Protein AF-A0A2R5L2V0-F1 (afdb_monomer_lite)

Radius of gyration: 29.62 Å; chains: 1; bounding box: 69×52×78 Å

Foldseek 3Di:
DDDPDDPDDDDDDDPPVPQAPLCPAPARDDPVNHHNQPDHPRHPHQQPLCPPPARDDPVSHHHAPDHPRQQVLCPPPARDDPVSRDHQPDHPSHPHDDPPPPPPPPDDDDDDDDPDPPPPPPQAPQCPPPARDDPVSHHHQPDHPSFQVLCPPPARDAPVSRHHQPDHQSHVHDPVRDPHD

Sequence (181 aa):
PDDVTPKKTKEGEECSAKDAVCSVSLFGCCDDGKTDAQGPDGEECPPKCASDKYGCCEDNVTSAEGRNGRGCCRVTEYGCCSDEYMAATGPDMEGCPVEETEVEVDEEEDIDDVESTTQMALLPDCSYKTYGCCSDNYTAAHGPDMEGCCLAAPFGCCPNYVTQATGSNYEGCGCEYSTHG

Structure (mmCIF, N/CA/C/O backbone):
data_AF-A0A2R5L2V0-F1
#
_entry.id   AF-A0A2R5L2V0-F1
#
loop_
_atom_site.group_PDB
_atom_site.id
_atom_site.type_symbol
_atom_site.label_atom_id
_atom_site.label_alt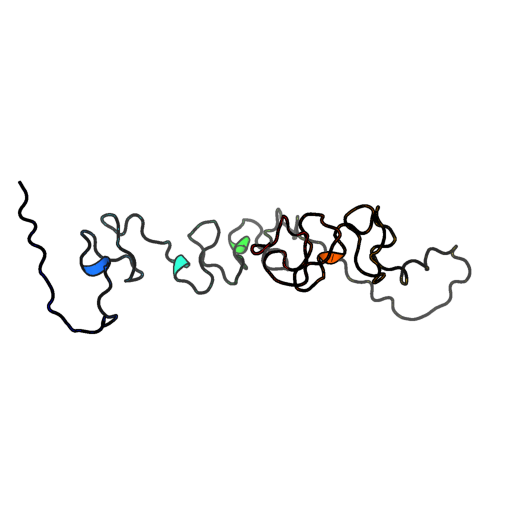_id
_atom_site.label_comp_id
_atom_site.label_asym_id
_atom_site.label_entity_id
_atom_site.label_seq_id
_atom_site.pdbx_PDB_ins_code
_atom_site.Cartn_x
_atom_site.Cartn_y
_atom_site.Cartn_z
_atom_site.occupancy
_atom_site.B_iso_or_equiv
_atom_site.auth_seq_id
_atom_site.auth_comp_id
_atom_site.auth_asym_id
_atom_site.auth_atom_id
_atom_site.pdbx_PDB_model_num
ATOM 1 N N . PRO A 1 1 ? -35.541 20.795 31.360 1.00 39.91 1 PRO A N 1
ATOM 2 C CA . PRO A 1 1 ? -34.448 21.515 32.048 1.00 39.91 1 PRO A CA 1
ATOM 3 C C . PRO A 1 1 ? -33.766 20.532 32.993 1.00 39.91 1 PRO A C 1
ATOM 5 O O . PRO A 1 1 ? -34.296 20.219 34.052 1.00 39.91 1 PRO A O 1
ATOM 8 N N . ASP A 1 2 ? -32.712 19.935 32.449 1.00 44.03 2 ASP A N 1
ATOM 9 C CA . ASP A 1 2 ? -31.472 19.513 33.104 1.00 44.03 2 ASP A CA 1
ATOM 10 C C . ASP A 1 2 ? -31.551 19.095 34.579 1.00 44.03 2 ASP A C 1
ATOM 12 O O . ASP A 1 2 ? -31.507 19.934 35.474 1.00 44.03 2 ASP A O 1
ATOM 16 N N . ASP A 1 3 ? -31.544 17.783 34.824 1.00 40.12 3 ASP A N 1
ATOM 17 C CA . ASP A 1 3 ? -30.935 17.222 36.036 1.00 40.12 3 ASP A CA 1
ATOM 18 C C . ASP A 1 3 ? -30.119 15.979 35.650 1.00 40.12 3 ASP A C 1
ATOM 20 O O . ASP A 1 3 ? -30.531 14.832 35.812 1.00 40.12 3 ASP A O 1
ATOM 24 N N . VAL A 1 4 ? -28.963 16.230 35.029 1.00 43.75 4 VAL A N 1
ATOM 25 C CA . VAL A 1 4 ? -27.891 15.239 34.899 1.00 43.75 4 VAL A CA 1
ATOM 26 C C . VAL A 1 4 ? -26.967 15.454 36.088 1.00 43.75 4 VAL A C 1
ATOM 28 O O . VAL A 1 4 ? -26.102 16.328 36.077 1.00 43.75 4 VAL A O 1
ATOM 31 N N . THR A 1 5 ? -27.161 14.671 37.142 1.00 42.53 5 THR A N 1
ATOM 32 C CA . THR A 1 5 ? -26.201 14.578 38.241 1.00 42.53 5 THR A CA 1
ATOM 33 C C . THR A 1 5 ? -25.124 13.546 37.879 1.00 42.53 5 THR A C 1
ATOM 35 O O . THR A 1 5 ? -25.433 12.359 37.751 1.00 42.53 5 THR A O 1
ATOM 38 N N . PRO A 1 6 ? -23.842 13.932 37.720 1.00 46.88 6 PRO A N 1
ATOM 39 C CA . PRO A 1 6 ? -22.775 12.962 37.509 1.00 46.88 6 PRO A CA 1
ATOM 40 C C . PRO A 1 6 ? -22.501 12.208 38.817 1.00 46.88 6 PRO A C 1
ATOM 42 O O . PRO A 1 6 ? -22.108 12.799 39.829 1.00 46.88 6 PRO A O 1
ATOM 45 N N . LYS A 1 7 ? -22.689 10.881 38.806 1.00 44.19 7 LYS A N 1
ATOM 46 C CA . LYS A 1 7 ? -22.191 9.994 39.866 1.00 44.19 7 LYS A CA 1
ATOM 47 C C . LYS A 1 7 ? -20.663 10.077 39.883 1.00 44.19 7 LYS A C 1
ATOM 49 O O . LYS A 1 7 ? -19.994 9.476 39.052 1.00 44.19 7 LYS A O 1
ATOM 54 N N . LYS A 1 8 ? -20.114 10.821 40.847 1.00 41.31 8 LYS A N 1
ATOM 55 C CA . LYS A 1 8 ? -18.689 10.769 41.189 1.00 41.31 8 LYS A CA 1
ATOM 56 C C . LYS A 1 8 ? -18.359 9.374 41.723 1.00 41.31 8 LYS A C 1
ATOM 58 O O . LYS A 1 8 ? -18.859 9.000 42.786 1.00 41.31 8 LYS A O 1
ATOM 63 N N . THR A 1 9 ? -17.513 8.626 41.025 1.00 42.56 9 THR A N 1
ATOM 64 C CA . THR A 1 9 ? -16.785 7.510 41.633 1.00 42.56 9 THR A CA 1
ATOM 65 C C . THR A 1 9 ? -15.650 8.075 42.487 1.00 42.56 9 THR A C 1
ATOM 67 O O . THR A 1 9 ? -15.044 9.098 42.164 1.00 42.56 9 THR A O 1
ATOM 70 N N . LYS A 1 10 ? -15.478 7.484 43.671 1.00 44.47 10 LYS A N 1
ATOM 71 C CA . LYS A 1 10 ? -14.541 7.935 44.702 1.00 44.47 10 LYS A CA 1
ATOM 72 C C . LYS A 1 10 ? -13.109 7.551 44.334 1.00 44.47 10 LYS A C 1
ATOM 74 O O . LYS A 1 10 ? -12.885 6.557 43.657 1.00 44.47 10 LYS A O 1
ATOM 79 N N . GLU A 1 11 ? -12.184 8.376 44.806 1.00 50.72 11 GLU A N 1
ATOM 80 C CA . GLU A 1 11 ? -10.735 8.276 44.642 1.00 50.72 11 GLU A CA 1
ATOM 81 C C . GLU A 1 11 ? -10.192 6.864 44.920 1.00 50.72 11 GLU A C 1
ATOM 83 O O . GLU A 1 11 ? -10.452 6.302 45.984 1.00 50.72 11 GLU A O 1
ATOM 88 N N . GLY A 1 12 ? -9.367 6.354 43.997 1.00 47.47 12 GLY A N 1
ATOM 89 C CA . GLY A 1 12 ? -8.356 5.342 44.315 1.00 47.47 12 GLY A CA 1
ATOM 90 C C . GLY A 1 12 ? -8.631 3.894 43.911 1.00 47.47 12 GLY A C 1
ATOM 91 O O . GLY A 1 12 ? -8.231 3.006 44.656 1.00 47.47 12 GLY A O 1
ATOM 92 N N . GLU A 1 13 ? -9.230 3.631 42.747 1.00 45.50 13 GLU A N 1
ATOM 93 C CA . GLU A 1 13 ? -9.221 2.287 42.156 1.00 45.50 13 GLU A CA 1
ATOM 94 C C . GLU A 1 13 ? -8.529 2.357 40.792 1.00 45.50 13 GLU A C 1
ATOM 96 O O . GLU A 1 13 ? -8.908 3.146 39.925 1.00 45.50 13 GLU A O 1
ATOM 101 N N . GLU A 1 14 ? -7.440 1.602 40.645 1.00 43.25 14 GLU A N 1
ATOM 102 C CA . GLU A 1 14 ? -6.756 1.391 39.372 1.00 43.25 14 GLU A CA 1
ATOM 103 C C . GLU A 1 14 ? -7.798 1.026 38.312 1.00 43.25 14 GLU A C 1
ATOM 105 O O . GLU A 1 14 ? -8.711 0.254 38.607 1.00 43.25 14 GLU A O 1
ATOM 110 N N . CYS A 1 15 ? -7.683 1.573 37.097 1.00 45.31 15 CYS A N 1
ATOM 111 C CA . CYS A 1 15 ? -8.545 1.210 35.976 1.00 45.31 15 CYS A CA 1
ATOM 112 C C . CYS A 1 15 ? -8.473 -0.309 35.758 1.00 45.31 15 CYS A C 1
ATOM 114 O O . CYS A 1 15 ? -7.618 -0.805 35.026 1.00 45.31 15 CYS A O 1
ATOM 116 N N . SER A 1 16 ? -9.352 -1.066 36.410 1.00 46.41 16 SER A N 1
ATOM 117 C CA . SER A 1 16 ? -9.525 -2.478 36.135 1.00 46.41 16 SER A CA 1
ATOM 118 C C . SER A 1 16 ? -10.142 -2.541 34.753 1.00 46.41 16 SER A C 1
ATOM 120 O O . SER A 1 16 ? -11.314 -2.230 34.571 1.00 46.41 16 SER A O 1
ATOM 122 N N . ALA A 1 17 ? -9.312 -2.880 33.770 1.00 53.69 17 ALA A N 1
ATOM 123 C CA . ALA A 1 17 ? -9.647 -3.059 32.364 1.00 53.69 17 ALA A CA 1
ATOM 124 C C . ALA A 1 17 ? -10.618 -4.239 32.159 1.00 53.69 17 ALA A C 1
ATOM 126 O O . ALA A 1 17 ? -10.269 -5.246 31.544 1.00 53.69 17 ALA A O 1
ATOM 127 N N . LYS A 1 18 ? -11.809 -4.163 32.756 1.00 55.44 18 LYS A N 1
ATOM 128 C CA . LYS A 1 18 ? -12.843 -5.202 32.711 1.00 55.44 18 LYS A CA 1
ATOM 129 C C . LYS A 1 18 ? -14.206 -4.684 32.273 1.00 55.44 18 LYS A C 1
ATOM 131 O O . LYS A 1 18 ? -14.991 -5.490 31.794 1.00 55.44 18 LYS A O 1
ATOM 136 N N . ASP A 1 19 ? -14.429 -3.375 32.326 1.00 60.25 19 ASP A N 1
ATOM 137 C CA . ASP A 1 19 ? -15.648 -2.752 31.823 1.00 60.25 19 ASP A CA 1
ATOM 138 C C . ASP A 1 19 ? -15.273 -1.793 30.691 1.00 60.25 19 ASP A C 1
ATOM 140 O O . ASP A 1 19 ? -14.643 -0.756 30.908 1.00 60.25 19 ASP A O 1
ATOM 144 N N . ALA A 1 20 ? -15.590 -2.174 29.455 1.00 66.12 20 ALA A N 1
ATOM 145 C CA . ALA A 1 20 ? -15.381 -1.306 28.307 1.00 66.12 20 ALA A CA 1
ATOM 146 C C . ALA A 1 20 ? -16.260 -0.055 28.441 1.00 66.12 20 ALA A C 1
ATOM 148 O O . ALA A 1 20 ? -17.425 -0.158 28.831 1.00 66.12 20 ALA A O 1
ATOM 149 N N . VAL A 1 21 ? -15.707 1.119 28.115 1.00 79.25 21 VAL A N 1
ATOM 150 C CA . VAL A 1 21 ? -16.383 2.427 28.237 1.00 79.25 21 VAL A CA 1
ATOM 151 C C . VAL A 1 21 ? -17.721 2.447 27.478 1.00 79.25 21 VAL A C 1
ATOM 153 O O . VAL A 1 21 ? -18.685 3.038 27.961 1.00 79.25 21 VAL A O 1
ATOM 156 N N . CYS A 1 22 ? -17.833 1.678 26.393 1.00 84.69 22 CYS A N 1
ATOM 157 C CA . CYS A 1 22 ? -19.065 1.472 25.628 1.00 84.69 22 CYS A CA 1
ATOM 158 C C . CYS A 1 22 ? -20.234 0.876 26.421 1.00 84.69 22 CYS A C 1
ATOM 160 O O . CYS A 1 22 ? -21.387 1.042 26.032 1.00 84.69 22 CYS A O 1
ATOM 162 N N . SER A 1 23 ? -19.981 0.243 27.570 1.00 82.81 23 SER A N 1
ATOM 163 C CA . SER A 1 23 ? -21.018 -0.383 28.405 1.00 82.81 23 SER A CA 1
ATOM 164 C C . SER A 1 23 ? -21.969 0.631 29.051 1.00 82.81 23 SER A C 1
ATOM 166 O O . SER A 1 23 ? -23.038 0.252 29.526 1.00 82.81 23 SER A O 1
ATOM 168 N N . VAL A 1 24 ? -21.585 1.913 29.095 1.00 85.25 24 VAL A N 1
ATOM 169 C CA . VAL A 1 24 ? -22.432 3.014 29.588 1.00 85.25 24 VAL A CA 1
ATOM 170 C C . VAL A 1 24 ? -22.979 3.905 28.468 1.00 85.25 24 VAL A C 1
ATOM 172 O O . VAL A 1 24 ? -23.685 4.872 28.761 1.00 85.25 24 VAL A O 1
ATOM 175 N N . SER A 1 25 ? -22.661 3.607 27.204 1.00 85.44 25 SER A N 1
ATOM 176 C CA . SER A 1 25 ? -23.204 4.334 26.056 1.00 85.44 25 SER A CA 1
ATOM 177 C C . SER A 1 25 ? -24.700 4.019 25.884 1.00 85.44 25 SER A C 1
ATOM 179 O O . SER A 1 25 ? -25.209 3.015 26.388 1.00 85.44 25 SER A O 1
ATOM 181 N N . LEU A 1 26 ? -25.428 4.878 25.165 1.00 88.81 26 LEU A N 1
ATOM 182 C CA . LEU A 1 26 ? -26.869 4.703 24.948 1.00 88.81 26 LEU A CA 1
ATOM 183 C C . LEU A 1 26 ? -27.204 3.400 24.202 1.00 88.81 26 LEU A C 1
ATOM 185 O O . LEU A 1 26 ? -28.253 2.807 24.455 1.00 88.81 26 LEU A O 1
ATOM 189 N N . PHE A 1 27 ? -26.323 2.968 23.299 1.00 90.50 27 PHE A N 1
ATOM 190 C CA . PHE A 1 27 ? -26.535 1.809 22.429 1.00 90.50 27 PHE A CA 1
ATOM 191 C C . PHE A 1 27 ? -25.622 0.621 22.765 1.00 90.50 27 PHE A C 1
ATOM 193 O O . PHE A 1 27 ? -25.719 -0.427 22.134 1.00 90.50 27 PHE A O 1
ATOM 200 N N . GLY A 1 28 ? -24.787 0.743 23.798 1.00 89.25 28 GLY A N 1
ATOM 201 C CA . GLY A 1 28 ? -23.871 -0.301 24.240 1.00 89.25 28 GLY A CA 1
ATOM 202 C C . GLY A 1 28 ? -22.606 -0.411 23.386 1.00 89.25 28 GLY A C 1
ATOM 203 O O . GLY A 1 28 ? -22.139 0.558 22.777 1.00 89.25 28 GLY A O 1
ATOM 204 N N . CYS A 1 29 ? -22.025 -1.609 23.391 1.00 91.69 29 CYS A N 1
ATOM 205 C CA . CYS A 1 29 ? -20.800 -1.935 22.672 1.00 91.69 29 CYS A CA 1
ATOM 206 C C . CYS A 1 29 ? -21.088 -2.597 21.326 1.00 91.69 29 CYS A C 1
ATOM 208 O O . CYS A 1 29 ? -22.031 -3.377 21.200 1.00 91.69 29 CYS A O 1
ATOM 210 N N . CYS A 1 30 ? -20.198 -2.362 20.368 1.00 91.12 30 CYS A N 1
ATOM 211 C CA . CYS A 1 30 ? -20.060 -3.175 19.169 1.00 91.12 30 CYS A CA 1
ATOM 212 C C . CYS A 1 30 ? -19.665 -4.626 19.506 1.00 91.12 30 CYS A C 1
ATOM 214 O O . CYS A 1 30 ? -19.255 -4.934 20.629 1.00 91.12 30 CYS A O 1
ATOM 216 N N . ASP A 1 31 ? -19.726 -5.513 18.505 1.00 87.69 31 ASP A N 1
ATOM 217 C CA . ASP A 1 31 ? -19.345 -6.935 18.622 1.00 87.69 31 ASP A CA 1
ATOM 218 C C . ASP A 1 31 ? -17.908 -7.141 19.148 1.00 87.69 31 ASP A C 1
ATOM 220 O O . ASP A 1 31 ? -17.583 -8.181 19.722 1.00 87.69 31 ASP A O 1
ATOM 224 N N . ASP A 1 32 ? -17.040 -6.142 18.973 1.00 85.19 32 ASP A N 1
ATOM 225 C CA . ASP A 1 32 ? -15.659 -6.139 19.459 1.00 85.19 32 ASP A CA 1
ATOM 226 C C . ASP A 1 32 ? -15.526 -5.916 20.981 1.00 85.19 32 ASP A C 1
ATOM 228 O O . ASP A 1 32 ? -14.425 -6.042 21.533 1.00 85.19 32 ASP A O 1
ATOM 232 N N . GLY A 1 33 ? -16.631 -5.579 21.656 1.00 85.94 33 GLY A N 1
ATOM 233 C CA . GLY A 1 33 ? -16.710 -5.324 23.091 1.00 85.94 33 GLY A CA 1
ATOM 234 C C . GLY A 1 33 ? -15.905 -4.112 23.559 1.00 85.94 33 GLY A C 1
ATOM 235 O O . GLY A 1 33 ? -15.613 -4.018 24.749 1.00 85.94 33 GLY A O 1
ATOM 236 N N . LYS A 1 34 ? -15.486 -3.226 22.649 1.00 86.94 34 LYS A N 1
ATOM 237 C CA . LYS A 1 34 ? -14.616 -2.077 22.947 1.00 86.94 34 LYS A CA 1
ATOM 238 C C . LYS A 1 34 ? -15.136 -0.772 22.367 1.00 86.94 34 LYS A C 1
ATOM 240 O O . LYS A 1 34 ? -14.915 0.267 22.983 1.00 86.94 34 LYS A O 1
ATOM 245 N N . THR A 1 35 ? -15.776 -0.826 21.204 1.00 88.44 35 THR A N 1
ATOM 246 C CA . THR A 1 35 ? -16.219 0.362 20.476 1.00 88.44 35 THR A CA 1
ATOM 247 C C . THR A 1 35 ? -17.658 0.704 20.855 1.00 88.44 35 THR A C 1
ATOM 249 O O . THR A 1 35 ? -18.497 -0.188 20.978 1.00 88.44 35 THR A O 1
ATOM 252 N N . ASP A 1 36 ? -17.943 1.987 21.074 1.00 91.12 36 ASP A N 1
ATOM 253 C CA . ASP A 1 36 ? -19.295 2.490 21.333 1.00 91.12 36 ASP A CA 1
ATOM 254 C C . ASP A 1 36 ? -20.132 2.348 20.051 1.00 91.12 36 ASP A C 1
ATOM 256 O O . ASP A 1 36 ? -19.756 2.889 19.010 1.00 91.12 36 ASP A O 1
ATOM 260 N N . ALA A 1 37 ? -21.272 1.656 20.116 1.00 92.00 37 ALA A N 1
ATOM 261 C CA . ALA A 1 37 ? -22.235 1.673 19.017 1.00 92.00 37 ALA A CA 1
ATOM 262 C C . ALA A 1 37 ? -22.901 3.058 18.953 1.00 92.00 37 ALA A C 1
ATOM 264 O O . ALA A 1 37 ? -23.347 3.586 19.977 1.00 92.00 37 ALA A O 1
ATOM 265 N N . GLN A 1 38 ? -22.973 3.664 17.767 1.00 91.25 38 GLN A N 1
ATOM 266 C CA . GLN A 1 38 ? -23.561 5.002 17.608 1.00 91.25 38 GLN A CA 1
ATOM 267 C C . GLN A 1 38 ? -25.081 4.963 17.408 1.00 91.25 38 GLN A C 1
ATOM 269 O O . GLN A 1 38 ? -25.758 5.973 17.613 1.00 91.25 38 GLN A O 1
ATOM 274 N N . GLY A 1 39 ? -25.631 3.791 17.083 1.00 89.19 39 GLY A N 1
ATOM 275 C CA . GLY A 1 39 ? -27.065 3.575 16.934 1.00 89.19 39 GLY A CA 1
ATOM 276 C C . GLY A 1 39 ? -27.515 2.156 17.304 1.00 89.19 39 GLY A C 1
ATOM 277 O O . GLY A 1 39 ? -26.696 1.311 17.680 1.00 89.19 39 GLY A O 1
ATOM 278 N N . PRO A 1 40 ? -28.834 1.892 17.234 1.00 86.12 40 PRO A N 1
ATOM 279 C CA . PRO A 1 40 ? -29.393 0.557 17.456 1.00 86.12 40 PRO A CA 1
ATOM 280 C C . PRO A 1 40 ? -28.823 -0.447 16.445 1.00 86.12 40 PRO A C 1
ATOM 282 O O . PRO A 1 40 ? -28.391 -0.049 15.379 1.00 86.12 40 PRO A O 1
ATOM 285 N N . ASP A 1 41 ? -28.798 -1.738 16.779 1.00 85.56 41 ASP A N 1
ATOM 286 C CA . ASP A 1 41 ? -28.275 -2.810 15.908 1.00 85.56 41 ASP A CA 1
ATOM 287 C C . ASP A 1 41 ? -26.775 -2.706 15.534 1.00 85.56 41 ASP A C 1
ATOM 289 O O . ASP A 1 41 ? -26.311 -3.409 14.637 1.00 85.56 41 ASP A O 1
ATOM 293 N N . GLY A 1 42 ? -25.987 -1.899 16.258 1.00 82.69 42 GLY A N 1
ATOM 294 C CA . GLY A 1 42 ? -24.545 -1.765 16.018 1.00 82.69 42 GLY A CA 1
ATOM 295 C C . GLY A 1 42 ? -24.202 -0.830 14.855 1.00 82.69 42 GLY A C 1
ATOM 296 O O . GLY A 1 42 ? -23.195 -1.027 14.176 1.00 82.69 42 GLY A O 1
ATOM 297 N N . GLU A 1 43 ? -25.039 0.177 14.604 1.00 88.06 43 GLU A N 1
ATOM 298 C CA . GLU A 1 43 ? -24.765 1.191 13.583 1.00 88.06 43 GLU A CA 1
ATOM 299 C C . GLU A 1 43 ? -23.419 1.887 13.829 1.00 88.06 43 GLU A C 1
ATOM 301 O O . GLU A 1 43 ? -23.048 2.211 14.965 1.00 88.06 43 GLU A O 1
ATOM 306 N N . GLU A 1 44 ? -22.695 2.087 12.726 1.00 88.62 44 GLU A N 1
ATOM 307 C CA . GLU A 1 44 ? -21.354 2.685 12.671 1.00 88.62 44 GLU A CA 1
ATOM 308 C C . GLU A 1 44 ? -20.297 1.930 13.501 1.00 88.62 44 GLU A C 1
ATOM 310 O O . GLU A 1 44 ? -19.245 2.482 13.835 1.00 88.62 44 GLU A O 1
ATOM 315 N N . CYS A 1 45 ? -20.540 0.648 13.790 1.00 90.88 45 CYS A N 1
ATOM 316 C CA . CYS A 1 45 ? -19.522 -0.235 14.338 1.00 90.88 45 CYS A CA 1
ATOM 317 C C . CYS A 1 45 ? -18.413 -0.539 13.316 1.00 90.88 45 CYS A C 1
ATOM 319 O O . CYS A 1 45 ? -18.669 -0.588 12.107 1.00 90.88 45 CYS A O 1
ATOM 321 N N . PRO A 1 46 ? -17.175 -0.796 13.783 1.00 91.12 46 PRO A N 1
ATOM 322 C CA . PRO A 1 46 ? -16.087 -1.219 12.915 1.00 91.12 46 PRO A CA 1
ATOM 323 C C . PRO A 1 46 ? -16.454 -2.495 12.144 1.00 91.12 46 PRO A C 1
ATOM 325 O O . PRO A 1 46 ? -17.154 -3.360 12.684 1.00 91.12 46 PRO A O 1
ATOM 328 N N . PRO A 1 47 ? -15.954 -2.666 10.908 1.00 91.62 47 PRO A N 1
ATOM 329 C CA . PRO A 1 47 ? -16.158 -3.908 10.179 1.00 91.62 47 PRO A CA 1
ATOM 330 C C . PRO A 1 47 ? -15.552 -5.080 10.955 1.00 91.62 47 PRO A C 1
ATOM 332 O O . PRO A 1 47 ? -14.540 -4.931 11.636 1.00 91.62 47 PRO A O 1
ATOM 335 N N . LYS A 1 48 ? -16.147 -6.272 10.846 1.00 89.62 48 LYS A N 1
ATOM 336 C CA . LYS A 1 48 ? -15.727 -7.446 11.639 1.00 89.62 48 LYS A CA 1
ATOM 337 C C . LYS A 1 48 ? -14.241 -7.775 11.460 1.00 89.62 48 LYS A C 1
ATOM 339 O O . LYS A 1 48 ? -13.541 -8.041 12.439 1.00 89.62 48 LYS A O 1
ATOM 344 N N . CYS A 1 49 ? -13.752 -7.645 10.228 1.00 93.75 49 CYS A N 1
ATOM 345 C CA . CYS A 1 49 ? -12.348 -7.833 9.881 1.00 93.75 49 CYS A CA 1
ATOM 346 C C . CYS A 1 49 ? -11.398 -6.778 10.479 1.00 93.75 49 CYS A C 1
ATOM 348 O O . CYS A 1 49 ? -10.190 -6.994 10.487 1.00 93.75 49 CYS A O 1
ATOM 350 N N . ALA A 1 50 ? -11.890 -5.661 11.034 1.00 91.75 50 ALA A N 1
ATOM 351 C CA . ALA A 1 50 ? -11.040 -4.647 11.670 1.00 91.75 50 ALA A CA 1
ATOM 352 C C . ALA A 1 50 ? -10.300 -5.200 12.892 1.00 91.75 50 ALA A C 1
ATOM 354 O O . ALA A 1 50 ? -9.228 -4.715 13.247 1.00 91.75 50 ALA A O 1
ATOM 355 N N . SER A 1 51 ? -10.878 -6.217 13.533 1.00 88.75 51 SER A N 1
ATOM 356 C CA . SER A 1 51 ? -10.275 -6.903 14.674 1.00 88.75 51 SER A CA 1
ATOM 357 C C . SER A 1 51 ? -9.332 -8.044 14.277 1.00 88.75 51 SER A C 1
ATOM 359 O O . SER A 1 51 ? -8.616 -8.568 15.136 1.00 88.75 51 SER A O 1
ATOM 361 N N . ASP A 1 52 ? -9.299 -8.416 12.994 1.00 93.00 52 ASP A N 1
ATOM 362 C CA . ASP A 1 52 ? -8.439 -9.486 12.509 1.00 93.00 52 ASP A CA 1
ATOM 363 C C . ASP A 1 52 ? -6.974 -9.056 12.471 1.00 93.00 52 ASP A C 1
ATOM 365 O O . ASP A 1 52 ? -6.625 -7.879 12.383 1.00 93.00 52 ASP A O 1
ATOM 369 N N . LYS A 1 53 ? -6.082 -10.049 12.502 1.00 95.81 53 LYS A N 1
ATOM 370 C CA . LYS A 1 53 ? -4.629 -9.863 12.636 1.00 95.81 53 LYS A CA 1
ATOM 371 C C . LYS A 1 53 ? -4.022 -8.875 11.630 1.00 95.81 53 LYS A C 1
ATOM 373 O O . LYS A 1 53 ? -3.008 -8.249 11.942 1.00 95.81 53 LYS A O 1
ATOM 378 N N . TYR A 1 54 ? -4.593 -8.784 10.434 1.00 95.75 54 TYR A N 1
ATOM 379 C CA . TYR A 1 54 ? -4.095 -7.946 9.344 1.00 95.75 54 TYR A CA 1
ATOM 380 C C . TYR A 1 54 ? -5.101 -6.883 8.883 1.00 95.75 54 TYR A C 1
ATOM 382 O O . TYR A 1 54 ? -4.801 -6.144 7.949 1.00 95.75 54 TYR A O 1
ATOM 390 N N . GLY A 1 55 ? -6.246 -6.766 9.562 1.00 94.12 55 GLY A N 1
ATOM 391 C CA . GLY A 1 55 ? -7.315 -5.837 9.210 1.00 94.12 55 GLY A CA 1
ATOM 392 C C . GLY A 1 55 ? -8.155 -6.279 8.009 1.00 94.12 55 GLY A C 1
ATOM 393 O O . GLY A 1 55 ? -8.151 -7.444 7.602 1.00 94.12 55 GLY A O 1
ATOM 394 N N . CYS A 1 56 ? -8.890 -5.318 7.456 1.00 96.00 56 CYS A N 1
ATOM 395 C CA . CYS A 1 56 ? -9.764 -5.509 6.305 1.00 96.00 56 CYS A CA 1
ATOM 396 C C . CYS A 1 56 ? -9.071 -5.186 4.980 1.00 96.00 56 CYS A C 1
ATOM 398 O O . CYS A 1 56 ? -8.158 -4.361 4.919 1.00 96.00 56 CYS A O 1
ATOM 400 N N . CYS A 1 57 ? -9.590 -5.780 3.913 1.00 95.88 57 CYS A N 1
ATOM 401 C CA . CYS A 1 57 ? -9.389 -5.333 2.544 1.00 95.88 57 CYS A CA 1
ATOM 402 C C . CYS A 1 57 ? -10.141 -4.019 2.265 1.00 95.88 57 CYS A C 1
ATOM 404 O O . CYS A 1 57 ? -10.909 -3.529 3.096 1.00 95.88 57 CYS A O 1
ATOM 406 N N . GLU A 1 58 ? -9.936 -3.446 1.075 1.00 93.06 58 GLU A N 1
ATOM 407 C CA . GLU A 1 58 ? -10.567 -2.181 0.654 1.00 93.06 58 GLU A CA 1
ATOM 408 C C . GLU A 1 58 ? -12.103 -2.246 0.628 1.00 93.06 58 GLU A C 1
ATOM 410 O O . GLU A 1 58 ? -12.778 -1.223 0.743 1.00 93.06 58 GLU A O 1
ATOM 415 N N . ASP A 1 59 ? -12.659 -3.453 0.527 1.00 92.19 59 ASP A N 1
ATOM 416 C CA . ASP A 1 59 ? -14.095 -3.705 0.584 1.00 92.19 59 ASP A CA 1
ATOM 417 C C . ASP A 1 59 ? -14.688 -3.592 2.003 1.00 92.19 59 ASP A C 1
ATOM 419 O O . ASP A 1 59 ? -15.907 -3.606 2.141 1.00 92.19 59 ASP A O 1
ATOM 423 N N . ASN A 1 60 ? -13.860 -3.461 3.051 1.00 92.31 60 ASN A N 1
ATOM 424 C CA . ASN A 1 60 ? -14.254 -3.444 4.469 1.00 92.31 60 ASN A CA 1
ATOM 425 C C . ASN A 1 60 ? -15.091 -4.653 4.919 1.00 92.31 60 ASN A C 1
ATOM 427 O O . ASN A 1 60 ? -15.764 -4.607 5.948 1.00 92.31 60 ASN A O 1
ATOM 431 N N . VAL A 1 61 ? -15.056 -5.745 4.162 1.00 91.88 61 VAL A N 1
ATOM 432 C CA . VAL A 1 61 ? -15.814 -6.965 4.460 1.00 91.88 61 VAL A CA 1
ATOM 433 C C . VAL A 1 61 ? -14.867 -8.145 4.574 1.00 91.88 61 VAL A C 1
ATOM 435 O O . VAL A 1 61 ? -15.020 -8.972 5.475 1.00 91.88 61 VAL A O 1
ATOM 438 N N . THR A 1 62 ? -13.877 -8.212 3.689 1.00 93.62 62 THR A N 1
ATOM 439 C CA . THR A 1 62 ? -12.954 -9.333 3.610 1.00 93.62 62 THR A CA 1
ATOM 440 C C . THR A 1 62 ? -11.765 -9.112 4.534 1.00 93.62 62 THR A C 1
ATOM 442 O O . THR A 1 62 ? -11.128 -8.060 4.526 1.00 93.62 62 THR A O 1
ATOM 445 N N . SER A 1 63 ? -11.442 -10.124 5.333 1.00 95.44 63 SER A N 1
ATOM 446 C CA . SER A 1 63 ? -10.242 -10.143 6.167 1.00 95.44 63 SER A CA 1
ATOM 447 C C . SER A 1 63 ? -8.993 -10.321 5.306 1.00 95.44 63 SER A C 1
ATOM 449 O O . SER A 1 63 ? -8.913 -11.269 4.524 1.00 95.44 63 SER A O 1
ATOM 451 N N . ALA A 1 64 ? -7.996 -9.453 5.478 1.00 96.38 64 ALA A N 1
ATOM 452 C CA . ALA A 1 64 ? -6.710 -9.621 4.813 1.00 96.38 64 ALA A CA 1
ATOM 453 C C . ALA A 1 64 ? -5.957 -10.830 5.397 1.00 96.38 64 ALA A C 1
ATOM 455 O O . ALA A 1 64 ? -5.936 -11.055 6.611 1.00 96.38 64 ALA A O 1
ATOM 456 N N . GLU A 1 65 ? -5.290 -11.604 4.545 1.00 95.56 65 GLU A N 1
ATOM 457 C CA . GLU A 1 65 ? -4.524 -12.783 4.975 1.00 95.56 65 GLU A CA 1
ATOM 458 C C . GLU A 1 65 ? -3.113 -12.427 5.448 1.00 95.56 65 GLU A C 1
ATOM 460 O O . GLU A 1 65 ? -2.460 -13.201 6.154 1.00 95.56 65 GLU A O 1
ATOM 465 N N . GLY A 1 66 ? -2.633 -11.244 5.068 1.00 95.38 66 GLY A N 1
ATOM 466 C CA . GLY A 1 66 ? -1.338 -10.720 5.466 1.00 95.38 66 GLY A CA 1
ATOM 467 C C . GLY A 1 66 ? -1.300 -9.197 5.475 1.00 95.38 66 GLY A C 1
ATOM 468 O O . GLY A 1 66 ? -2.259 -8.514 5.123 1.00 95.38 66 GLY A O 1
ATOM 469 N N . ARG A 1 67 ? -0.156 -8.655 5.905 1.00 94.00 67 ARG A N 1
ATOM 470 C CA . ARG A 1 67 ? 0.084 -7.204 5.925 1.00 94.00 67 ARG A CA 1
ATOM 471 C C . ARG A 1 67 ? -0.046 -6.623 4.517 1.00 94.00 67 ARG A C 1
ATOM 473 O O . ARG A 1 67 ? 0.146 -7.338 3.540 1.00 94.00 67 ARG A O 1
ATOM 480 N N . ASN A 1 68 ? -0.306 -5.320 4.438 1.00 90.81 68 ASN A N 1
ATOM 481 C CA . ASN A 1 68 ? -0.401 -4.579 3.177 1.00 90.81 68 ASN A CA 1
ATOM 482 C C . ASN A 1 68 ? -1.452 -5.153 2.203 1.00 90.81 68 ASN A C 1
ATOM 484 O O . ASN A 1 68 ? -1.263 -5.080 0.996 1.00 90.81 68 ASN A O 1
ATOM 488 N N . GLY A 1 69 ? -2.531 -5.757 2.715 1.00 92.12 69 GLY A N 1
ATOM 489 C CA . GLY A 1 69 ? -3.617 -6.277 1.878 1.00 92.12 69 GLY A CA 1
ATOM 490 C C . GLY A 1 69 ? -3.303 -7.582 1.137 1.00 92.12 69 GLY A C 1
ATOM 491 O O . GLY A 1 69 ? -3.996 -7.907 0.175 1.00 92.12 69 GLY A O 1
ATOM 492 N N . ARG A 1 70 ? -2.292 -8.356 1.563 1.00 96.12 70 ARG A N 1
ATOM 493 C CA . ARG A 1 70 ? -2.028 -9.686 0.981 1.00 96.12 70 ARG A CA 1
ATOM 494 C C . ARG A 1 70 ? -3.292 -10.548 1.018 1.00 96.12 70 ARG A C 1
ATOM 496 O O . ARG A 1 70 ? -3.937 -10.659 2.064 1.00 96.12 70 ARG A O 1
ATOM 503 N N . GLY A 1 71 ? -3.610 -11.177 -0.107 1.00 94.75 71 GLY A N 1
ATOM 504 C CA . GLY A 1 71 ? -4.777 -12.040 -0.271 1.00 94.75 71 GLY A CA 1
ATOM 505 C C . GLY A 1 71 ? -6.078 -11.295 -0.581 1.00 94.75 71 GLY A C 1
ATOM 506 O O . GLY A 1 71 ? -7.054 -11.938 -0.962 1.00 94.75 71 GLY A O 1
ATOM 507 N N . CYS A 1 72 ? -6.114 -9.959 -0.511 1.00 96.56 72 CYS A N 1
ATOM 508 C CA . CYS A 1 72 ? -7.317 -9.188 -0.845 1.00 96.56 72 CYS A CA 1
ATOM 509 C C . CYS A 1 72 ? -7.720 -9.320 -2.318 1.00 96.56 72 CYS A C 1
ATOM 511 O O . CYS A 1 72 ? -8.898 -9.267 -2.648 1.00 96.56 72 CYS A O 1
ATOM 513 N N . CYS A 1 73 ? -6.770 -9.591 -3.209 1.00 95.62 73 CYS A N 1
ATOM 514 C CA . CYS A 1 73 ? -7.044 -9.868 -4.616 1.00 95.62 73 CYS A CA 1
ATOM 515 C C . CYS A 1 73 ? -7.876 -11.145 -4.854 1.00 95.62 73 CYS A C 1
ATOM 517 O O . CYS A 1 73 ? -8.446 -11.304 -5.932 1.00 95.62 73 CYS A O 1
ATOM 519 N N . ARG A 1 74 ? -8.021 -12.042 -3.864 1.00 94.31 74 ARG A N 1
ATOM 520 C CA . ARG A 1 74 ? -8.774 -13.303 -4.013 1.00 94.31 74 ARG A CA 1
ATOM 521 C C . ARG A 1 74 ? -10.275 -13.109 -4.196 1.00 94.31 74 ARG A C 1
ATOM 523 O O . ARG A 1 74 ? -10.931 -14.020 -4.689 1.00 94.31 74 ARG A O 1
ATOM 530 N N . VAL A 1 75 ? -10.815 -11.956 -3.795 1.00 92.69 75 VAL A N 1
ATOM 531 C CA . VAL A 1 75 ? -12.237 -11.632 -3.999 1.00 92.69 75 VAL A CA 1
ATOM 532 C C . VAL A 1 75 ? -12.507 -10.954 -5.342 1.00 92.69 75 VAL A C 1
ATOM 534 O O . VAL A 1 75 ? -13.662 -10.687 -5.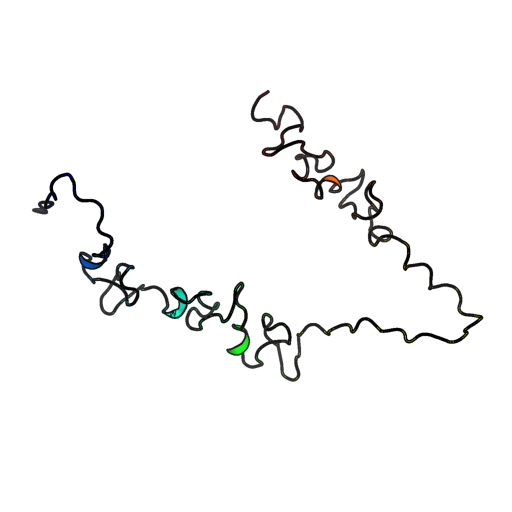667 1.00 92.69 75 VAL A O 1
ATOM 537 N N . THR A 1 76 ? -11.465 -10.680 -6.131 1.00 93.50 76 THR A N 1
ATOM 538 C CA . THR A 1 76 ? -11.626 -10.169 -7.497 1.00 93.50 76 THR A CA 1
ATOM 539 C C . THR A 1 76 ? -12.022 -11.292 -8.455 1.00 93.50 76 THR A C 1
ATOM 541 O O . THR A 1 76 ? -11.842 -12.471 -8.153 1.00 93.50 76 THR A O 1
ATOM 544 N N . GLU A 1 77 ? -12.559 -10.932 -9.623 1.00 95.62 77 GLU A N 1
ATOM 545 C CA . GLU A 1 77 ? -13.039 -11.894 -10.626 1.00 95.62 77 GLU A CA 1
ATOM 546 C C . GLU A 1 77 ? -11.957 -12.893 -11.070 1.00 95.62 77 GLU A C 1
ATOM 548 O O . GLU A 1 77 ? -12.252 -14.073 -11.262 1.00 95.62 77 GLU A O 1
ATOM 553 N N . TYR A 1 78 ? -10.707 -12.434 -11.181 1.00 96.19 78 TYR A N 1
ATOM 554 C CA . TYR A 1 78 ? -9.584 -13.221 -11.701 1.00 96.19 78 TYR A CA 1
ATOM 555 C C . TYR A 1 78 ? -8.581 -13.654 -10.623 1.00 96.19 78 TYR A C 1
ATOM 557 O O . TYR A 1 78 ? -7.643 -14.395 -10.910 1.00 96.19 78 TYR A O 1
ATOM 565 N N . GLY A 1 79 ? -8.796 -13.250 -9.370 1.00 94.94 79 GLY A N 1
ATOM 566 C CA . GLY A 1 79 ? -7.946 -13.628 -8.248 1.00 94.94 79 GLY A CA 1
ATOM 567 C C . GLY A 1 79 ? -6.615 -12.871 -8.198 1.00 94.94 79 GLY A C 1
ATOM 568 O O . GLY A 1 79 ? -6.481 -11.748 -8.683 1.00 94.94 79 GLY A O 1
ATOM 569 N N . CYS A 1 80 ? -5.633 -13.482 -7.539 1.00 96.19 80 CYS A N 1
ATOM 570 C CA . CYS A 1 80 ? -4.317 -12.890 -7.322 1.00 96.19 80 CYS A CA 1
ATOM 571 C C . CYS A 1 80 ? -3.298 -13.328 -8.374 1.00 96.19 80 CYS A C 1
ATOM 573 O O . CYS A 1 80 ? -3.306 -14.479 -8.809 1.00 96.19 80 CYS A O 1
ATOM 575 N N . CYS A 1 81 ? -2.351 -12.441 -8.656 1.00 95.12 81 CYS A N 1
ATOM 576 C CA . CYS A 1 81 ? -1.069 -12.786 -9.246 1.00 95.12 81 CYS A CA 1
ATOM 577 C C . CYS A 1 81 ? -0.251 -13.693 -8.311 1.00 95.12 81 CYS A C 1
ATOM 579 O O . CYS A 1 81 ? -0.591 -13.887 -7.139 1.00 95.12 81 CYS A O 1
ATOM 581 N N . SER A 1 82 ? 0.857 -14.235 -8.823 1.00 91.56 82 SER A N 1
ATOM 582 C CA . SER A 1 82 ? 1.757 -15.131 -8.078 1.00 91.56 82 SER A CA 1
ATOM 583 C C . SER A 1 82 ? 2.315 -14.523 -6.784 1.00 91.56 82 SER A C 1
ATOM 585 O O . SER A 1 82 ? 2.705 -15.260 -5.881 1.00 91.56 82 SER A O 1
ATOM 587 N N . ASP A 1 83 ? 2.334 -13.192 -6.679 1.00 90.69 83 ASP A N 1
ATOM 588 C CA . ASP A 1 83 ? 2.793 -12.456 -5.501 1.00 90.69 83 ASP A CA 1
ATOM 589 C C . ASP A 1 83 ? 1.771 -12.417 -4.347 1.00 90.69 83 ASP A C 1
ATOM 591 O O . ASP A 1 83 ? 2.138 -12.097 -3.219 1.00 90.69 83 ASP A O 1
ATOM 595 N N . GLU A 1 84 ? 0.507 -12.777 -4.596 1.00 93.50 84 GLU A N 1
ATOM 596 C CA . GLU A 1 84 ? -0.626 -12.682 -3.664 1.00 93.50 84 GLU A CA 1
ATOM 597 C C . GLU A 1 84 ? -1.004 -11.261 -3.203 1.00 93.50 84 GLU A C 1
ATOM 599 O O . GLU A 1 84 ? -1.767 -11.110 -2.242 1.00 93.50 84 GLU A O 1
ATOM 604 N N . TYR A 1 85 ? -0.511 -10.219 -3.872 1.00 92.44 85 TYR A N 1
ATOM 605 C CA . TYR A 1 85 ? -0.868 -8.825 -3.584 1.00 92.44 85 TYR A CA 1
ATOM 606 C C . TYR A 1 85 ? -1.625 -8.194 -4.746 1.00 92.44 85 TYR A C 1
ATOM 608 O O . TYR A 1 85 ? -2.648 -7.544 -4.527 1.00 92.44 85 TYR A O 1
ATOM 616 N N . MET A 1 86 ? -1.143 -8.383 -5.976 1.00 92.94 86 MET A N 1
ATOM 617 C CA . MET A 1 86 ? -1.767 -7.794 -7.153 1.00 92.94 86 MET A CA 1
ATOM 618 C C . MET A 1 86 ? -2.954 -8.635 -7.615 1.00 92.94 86 MET A C 1
ATOM 620 O O . MET A 1 86 ? -2.882 -9.860 -7.689 1.00 92.94 86 MET A O 1
ATOM 624 N N . ALA A 1 87 ? -4.062 -7.969 -7.936 1.00 94.75 87 ALA A N 1
ATOM 625 C CA . ALA A 1 87 ? -5.179 -8.612 -8.611 1.00 94.75 87 ALA A CA 1
ATOM 626 C C . ALA A 1 87 ? -4.873 -8.755 -10.102 1.00 94.75 87 ALA A C 1
ATOM 628 O O . ALA A 1 87 ? -4.454 -7.785 -10.738 1.00 94.75 87 ALA A O 1
ATOM 629 N N . ALA A 1 88 ? -5.119 -9.941 -10.655 1.00 96.00 88 ALA A N 1
ATOM 630 C CA . ALA A 1 88 ? -5.074 -10.132 -12.097 1.00 96.00 88 ALA A CA 1
ATOM 631 C C . ALA A 1 88 ? -6.195 -9.307 -12.750 1.00 96.00 88 ALA A C 1
ATOM 633 O O . ALA A 1 88 ? -7.316 -9.227 -12.240 1.00 96.00 88 ALA A O 1
ATOM 634 N N . THR A 1 89 ? -5.900 -8.674 -13.882 1.00 96.44 89 THR A N 1
ATOM 635 C CA . THR A 1 89 ? -6.887 -7.869 -14.616 1.00 96.44 89 THR A CA 1
ATOM 636 C C . THR A 1 89 ? -7.753 -8.712 -15.549 1.00 96.44 89 THR A C 1
ATOM 638 O O . THR A 1 89 ? -8.775 -8.222 -16.025 1.00 96.44 89 THR A O 1
ATOM 641 N N . GLY A 1 90 ? -7.350 -9.960 -15.801 1.00 95.69 90 GLY A N 1
ATOM 642 C CA . GLY A 1 90 ? -8.017 -10.902 -16.694 1.00 95.69 90 GLY A CA 1
ATOM 643 C C . GLY A 1 90 ? -7.614 -12.359 -16.421 1.00 95.69 90 GLY A C 1
ATOM 644 O O . GLY A 1 90 ? -6.839 -12.630 -15.498 1.00 95.69 90 GLY A O 1
ATOM 645 N N . PRO A 1 91 ? -8.150 -13.318 -17.200 1.00 95.25 91 PRO A N 1
ATOM 646 C CA . PRO A 1 91 ? -7.780 -14.727 -17.092 1.00 95.25 91 PRO A CA 1
ATOM 647 C C . PRO A 1 91 ? -6.298 -14.947 -17.433 1.00 95.25 91 PRO A C 1
ATOM 649 O O . PRO A 1 91 ? -5.628 -14.067 -17.963 1.00 95.25 91 PRO A O 1
ATOM 652 N N . ASP A 1 92 ? -5.780 -16.139 -17.129 1.00 92.31 92 ASP A N 1
ATOM 653 C CA . ASP A 1 92 ? -4.408 -16.543 -17.477 1.00 92.31 92 ASP A CA 1
ATOM 654 C C . ASP A 1 92 ? -3.308 -15.594 -16.944 1.00 92.31 92 ASP A C 1
ATOM 656 O O . ASP A 1 92 ? -2.285 -15.393 -17.594 1.00 92.31 92 ASP A O 1
ATOM 660 N N . MET A 1 93 ? -3.503 -15.034 -15.739 1.00 91.50 93 MET A N 1
ATOM 661 C CA . MET A 1 93 ? -2.584 -14.076 -15.096 1.00 91.50 93 MET A CA 1
ATOM 662 C C . MET A 1 93 ? -2.374 -12.783 -15.908 1.00 91.50 93 MET A C 1
ATOM 664 O O . MET A 1 93 ? -1.312 -12.162 -15.849 1.00 91.50 93 MET A O 1
ATOM 668 N N . GLU A 1 94 ? -3.379 -12.351 -16.675 1.00 93.69 94 GLU A N 1
ATOM 669 C CA . GLU A 1 94 ? -3.311 -11.081 -17.396 1.00 93.69 94 GLU A CA 1
ATOM 670 C C . GLU A 1 94 ? -3.121 -9.906 -16.421 1.00 93.69 94 GLU A C 1
ATOM 672 O O . GLU A 1 94 ? -3.768 -9.822 -15.375 1.00 93.69 94 GLU A O 1
ATOM 677 N N . GLY A 1 95 ? -2.211 -8.993 -16.768 1.00 91.44 95 GLY A N 1
ATOM 678 C CA . GLY A 1 95 ? -1.866 -7.839 -15.934 1.00 91.44 95 GLY A CA 1
ATOM 679 C C . GLY A 1 95 ? -0.934 -8.156 -14.761 1.00 91.44 95 GLY A C 1
ATOM 680 O O . GLY A 1 95 ? -0.544 -7.233 -14.046 1.00 91.44 95 GLY A O 1
ATOM 681 N N . CYS A 1 96 ? -0.541 -9.418 -14.574 1.00 93.94 96 CYS A N 1
ATOM 682 C CA . CYS A 1 96 ? 0.480 -9.788 -13.603 1.00 93.94 96 CYS A CA 1
ATOM 683 C C . CYS A 1 96 ? 1.891 -9.487 -14.126 1.00 93.94 96 CYS A C 1
ATOM 685 O O . CYS A 1 96 ? 2.124 -9.546 -15.340 1.00 93.94 96 CYS A O 1
ATOM 687 N N . PRO A 1 97 ? 2.848 -9.173 -13.233 1.00 88.31 97 PRO A N 1
ATOM 688 C CA . PRO A 1 97 ? 4.245 -9.060 -13.621 1.00 88.31 97 PRO A CA 1
ATOM 689 C C . PRO A 1 97 ? 4.706 -10.385 -14.233 1.00 88.31 97 PRO A C 1
ATOM 691 O O . PRO A 1 97 ? 4.445 -11.463 -13.696 1.00 88.31 97 PRO A O 1
ATOM 694 N N . VAL A 1 98 ? 5.369 -10.299 -15.384 1.00 82.06 98 VAL A N 1
ATOM 695 C CA . VAL A 1 98 ? 6.096 -11.443 -15.922 1.00 82.06 98 VAL A CA 1
ATOM 696 C C . VAL A 1 98 ? 7.339 -11.604 -15.066 1.00 82.06 98 VAL A C 1
ATOM 698 O O . VAL A 1 98 ? 8.141 -10.680 -14.954 1.00 82.06 98 VAL A O 1
ATOM 701 N N . GLU A 1 99 ? 7.464 -12.757 -14.419 1.00 70.00 99 GLU A N 1
ATOM 702 C CA . GLU A 1 99 ? 8.703 -13.152 -13.763 1.00 70.00 99 GLU A CA 1
ATOM 703 C C . GLU A 1 99 ? 9.750 -13.248 -14.879 1.00 70.00 99 GLU A C 1
ATOM 705 O O . GLU A 1 99 ? 9.783 -14.224 -15.633 1.00 70.00 99 GLU A O 1
ATOM 710 N N . GLU A 1 100 ? 10.536 -12.186 -15.070 1.00 65.12 100 GLU A N 1
ATOM 711 C CA . GLU A 1 100 ? 11.705 -12.216 -15.937 1.00 65.12 100 GLU A CA 1
ATOM 712 C C . GLU A 1 100 ? 12.673 -13.186 -15.274 1.00 65.12 100 GLU A C 1
ATOM 714 O O . GLU A 1 100 ? 13.427 -12.821 -14.377 1.00 65.12 100 GLU A O 1
ATOM 719 N N . THR A 1 101 ? 12.567 -14.461 -15.649 1.00 56.34 101 THR A N 1
ATOM 720 C CA . THR A 1 101 ? 13.495 -15.496 -15.223 1.00 56.34 101 THR A CA 1
ATOM 721 C C . THR A 1 101 ? 14.881 -14.991 -15.567 1.00 56.34 101 THR A C 1
ATOM 723 O O . THR A 1 101 ? 15.220 -14.868 -16.748 1.00 56.34 101 THR A O 1
ATOM 726 N N . GLU A 1 102 ? 15.638 -14.655 -14.528 1.00 55.44 102 GLU A N 1
ATOM 727 C CA . GLU A 1 102 ? 17.069 -14.435 -14.594 1.00 55.44 102 GLU A CA 1
ATOM 728 C C . GLU A 1 102 ? 17.616 -15.628 -15.372 1.00 55.44 102 GLU A C 1
ATOM 730 O O . GLU A 1 102 ? 17.474 -16.775 -14.949 1.00 55.44 102 GLU A O 1
ATOM 735 N N . VAL A 1 103 ? 18.071 -15.372 -16.597 1.00 52.16 103 VAL A N 1
ATOM 736 C CA . VAL A 1 103 ? 18.552 -16.422 -17.484 1.00 52.16 103 VAL A CA 1
ATOM 737 C C . VAL A 1 103 ? 19.743 -17.049 -16.772 1.00 52.16 103 VAL A C 1
ATOM 739 O O . VAL A 1 103 ? 20.801 -16.427 -16.680 1.00 52.16 103 VAL A O 1
ATOM 742 N N . GLU A 1 104 ? 19.569 -18.259 -16.244 1.00 53.06 104 GLU A N 1
ATOM 743 C CA . GLU A 1 104 ? 20.697 -19.106 -15.883 1.00 53.06 104 GLU A CA 1
ATOM 744 C C . GLU A 1 104 ? 21.399 -19.430 -17.204 1.00 53.06 104 GLU A C 1
ATOM 746 O O . GLU A 1 104 ? 20.936 -20.243 -18.001 1.00 53.06 104 GLU A O 1
ATOM 751 N N . VAL A 1 105 ? 22.452 -18.672 -17.514 1.00 49.50 105 VAL A N 1
ATOM 752 C CA . VAL A 1 105 ? 23.327 -18.988 -18.638 1.00 49.50 105 VAL A CA 1
ATOM 753 C C . VAL A 1 105 ? 24.159 -20.178 -18.184 1.00 49.50 105 VAL A C 1
ATOM 755 O O . VAL A 1 105 ? 25.137 -20.011 -17.455 1.00 49.50 105 VAL A O 1
ATOM 758 N N . ASP A 1 106 ? 23.711 -21.371 -18.573 1.00 47.34 106 ASP A N 1
ATOM 759 C CA . ASP A 1 106 ? 24.493 -22.598 -18.491 1.00 47.34 106 ASP A CA 1
ATOM 760 C C . ASP A 1 106 ? 25.868 -22.376 -19.146 1.00 47.34 106 ASP A C 1
ATOM 762 O O . ASP A 1 106 ? 25.990 -21.784 -20.223 1.00 47.34 106 ASP A O 1
ATOM 766 N N . GLU A 1 107 ? 26.903 -22.812 -18.437 1.00 64.44 107 GLU A N 1
ATOM 767 C CA . GLU A 1 107 ? 28.308 -22.696 -18.809 1.00 64.44 107 GLU A CA 1
ATOM 768 C C . GLU A 1 107 ? 28.614 -23.394 -20.160 1.00 64.44 107 GLU A C 1
ATOM 770 O O . GLU A 1 107 ? 28.143 -24.504 -20.403 1.00 64.44 107 GLU A O 1
ATOM 775 N N . GLU A 1 108 ? 29.477 -22.748 -20.969 1.00 68.50 108 GLU A N 1
ATOM 776 C CA . GLU A 1 108 ? 30.237 -23.278 -22.133 1.00 68.50 108 GLU A CA 1
ATOM 777 C C . GLU A 1 108 ? 29.406 -23.441 -23.446 1.00 68.50 108 GLU A C 1
ATOM 779 O O . GLU A 1 108 ? 28.345 -24.048 -23.473 1.00 68.50 108 GLU A O 1
ATOM 784 N N . GLU A 1 109 ? 29.749 -22.878 -24.617 1.00 56.53 109 GLU A N 1
ATOM 785 C CA . GLU A 1 109 ? 31.019 -22.925 -25.362 1.00 56.53 109 GLU A CA 1
ATOM 786 C C . GLU A 1 109 ? 31.120 -21.776 -26.409 1.00 56.53 109 GLU A C 1
ATOM 788 O O . GLU A 1 109 ? 30.130 -21.377 -27.026 1.00 56.53 109 GLU A O 1
ATOM 793 N N . ASP A 1 110 ? 32.351 -21.296 -26.613 1.00 57.03 110 ASP A N 1
ATOM 794 C CA . ASP A 1 110 ? 32.959 -20.654 -27.797 1.00 57.03 110 ASP A CA 1
ATOM 795 C C . ASP A 1 110 ? 32.071 -19.943 -28.846 1.00 57.03 110 ASP A C 1
ATOM 797 O O . ASP A 1 110 ? 31.567 -20.551 -29.795 1.00 57.03 110 ASP A O 1
ATOM 801 N N . ILE A 1 111 ? 32.031 -18.604 -28.790 1.00 54.59 111 ILE A N 1
ATOM 802 C CA . ILE A 1 111 ? 31.694 -17.761 -29.952 1.00 54.59 111 ILE A CA 1
ATOM 803 C C . ILE A 1 111 ? 32.748 -16.653 -30.097 1.00 54.59 111 ILE A C 1
ATOM 805 O O . ILE A 1 111 ? 32.643 -15.583 -29.495 1.00 54.59 111 ILE A O 1
ATOM 809 N N . ASP A 1 112 ? 33.763 -16.915 -30.923 1.00 54.88 112 ASP A N 1
ATOM 810 C CA . ASP A 1 112 ? 34.547 -15.872 -31.585 1.00 54.88 112 ASP A CA 1
ATOM 811 C C . ASP A 1 112 ? 33.657 -15.192 -32.651 1.00 54.88 112 ASP A C 1
ATOM 813 O O . ASP A 1 112 ? 32.974 -15.869 -33.419 1.00 54.88 112 ASP A O 1
ATOM 817 N N . ASP A 1 113 ? 33.674 -13.855 -32.683 1.00 56.31 113 ASP A N 1
ATOM 818 C CA . ASP A 1 113 ? 32.906 -12.956 -33.567 1.00 56.31 113 ASP A CA 1
ATOM 819 C C . ASP A 1 113 ? 31.424 -12.695 -33.201 1.00 56.31 113 ASP A C 1
ATOM 821 O O . ASP A 1 113 ? 30.494 -12.930 -33.975 1.00 56.31 113 ASP A O 1
ATOM 825 N N . VAL A 1 114 ? 31.212 -12.031 -32.057 1.00 50.09 114 VAL A N 1
ATOM 826 C CA . VAL A 1 114 ? 30.132 -11.037 -31.917 1.00 50.09 114 VAL A CA 1
ATOM 827 C C . VAL A 1 114 ? 30.727 -9.709 -31.450 1.00 50.09 114 VAL A C 1
ATOM 829 O O . VAL A 1 114 ? 31.454 -9.641 -30.459 1.00 50.09 114 VAL A O 1
ATOM 832 N N . GLU A 1 115 ? 30.455 -8.639 -32.196 1.00 56.16 115 GLU A N 1
ATOM 833 C CA . GLU A 1 115 ? 30.901 -7.278 -31.900 1.00 56.16 115 GLU A CA 1
ATOM 834 C C . GLU A 1 115 ? 30.239 -6.780 -30.597 1.00 56.16 115 GLU A C 1
ATOM 836 O O . GLU A 1 115 ? 29.156 -6.209 -30.586 1.00 56.16 115 GLU A O 1
ATOM 841 N N . SER A 1 116 ? 30.903 -7.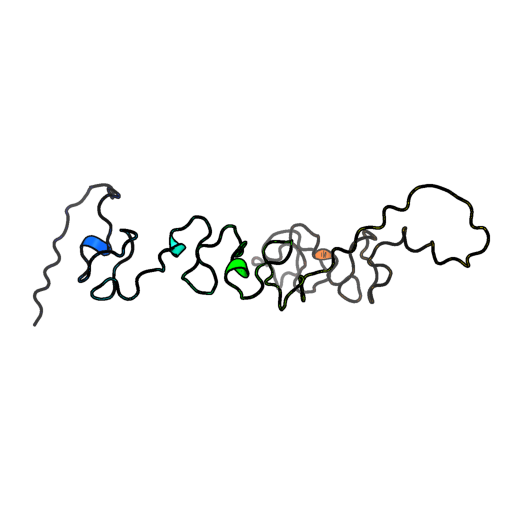087 -29.481 1.00 56.41 116 SER A N 1
ATOM 842 C CA . SER A 1 116 ? 30.975 -6.362 -28.210 1.00 56.41 116 SER A CA 1
ATOM 843 C C . SER A 1 116 ? 29.710 -5.636 -27.714 1.00 56.41 116 SER A C 1
ATOM 845 O O . SER A 1 116 ? 29.720 -4.418 -27.531 1.00 56.41 116 SER A O 1
ATOM 847 N N . THR A 1 117 ? 28.670 -6.382 -27.332 1.00 52.06 117 THR A N 1
ATOM 848 C CA . THR A 1 117 ? 27.668 -5.913 -26.346 1.00 52.06 117 THR A CA 1
ATOM 849 C C . THR A 1 117 ? 27.936 -6.428 -24.925 1.00 52.06 117 THR A C 1
ATOM 851 O O . THR A 1 117 ? 27.269 -6.023 -23.975 1.00 52.06 117 THR A O 1
ATOM 854 N N . THR A 1 118 ? 28.969 -7.250 -24.728 1.00 50.28 118 THR A N 1
ATOM 855 C CA . THR A 1 118 ? 29.321 -7.860 -23.432 1.00 50.28 118 THR A CA 1
ATOM 856 C C . THR A 1 118 ? 30.340 -7.023 -22.652 1.00 50.28 118 THR A C 1
ATOM 858 O O . THR A 1 118 ? 31.400 -7.499 -22.254 1.00 50.28 118 THR A O 1
ATOM 861 N N . GLN A 1 119 ? 30.034 -5.742 -22.434 1.00 53.22 119 GLN A N 1
ATOM 862 C CA . GLN A 1 119 ? 30.805 -4.893 -21.514 1.00 53.22 119 GLN A CA 1
ATOM 863 C C . GLN A 1 119 ? 29.915 -3.989 -20.644 1.00 53.22 119 GLN A C 1
ATOM 865 O O . GLN A 1 119 ? 30.368 -2.966 -20.143 1.00 53.22 119 GLN A O 1
ATOM 870 N N . MET A 1 120 ? 28.649 -4.370 -20.434 1.00 52.03 120 MET A N 1
ATOM 871 C CA . MET A 1 120 ? 27.725 -3.649 -19.542 1.00 52.03 120 MET A CA 1
ATOM 872 C C . MET A 1 120 ? 27.564 -4.275 -18.147 1.00 52.03 120 MET A C 1
ATOM 874 O O . MET A 1 120 ? 27.028 -3.617 -17.266 1.00 52.03 120 MET A O 1
ATOM 878 N N . ALA A 1 121 ? 28.091 -5.475 -17.883 1.00 53.38 121 ALA A N 1
ATOM 879 C CA . ALA A 1 121 ? 27.943 -6.142 -16.578 1.00 53.38 121 ALA A CA 1
ATOM 880 C C . ALA A 1 121 ? 28.967 -5.710 -15.501 1.00 53.38 121 ALA A C 1
ATOM 882 O O . ALA A 1 121 ? 29.018 -6.297 -14.425 1.00 53.38 121 ALA A O 1
ATOM 883 N N . LEU A 1 122 ? 29.800 -4.699 -15.773 1.00 55.94 122 LEU A N 1
ATOM 884 C CA . LEU A 1 122 ? 30.765 -4.153 -14.804 1.00 55.94 122 LEU A CA 1
ATOM 885 C C . LEU A 1 122 ? 30.623 -2.642 -14.580 1.00 55.94 122 LEU A C 1
ATOM 887 O O . LEU A 1 122 ? 31.357 -2.083 -13.764 1.00 55.94 122 LEU A O 1
ATOM 891 N N . LEU A 1 123 ? 29.703 -1.970 -15.281 1.00 57.72 123 LEU A N 1
ATOM 892 C CA . LEU A 1 123 ? 29.398 -0.572 -15.000 1.00 57.72 123 LEU A CA 1
ATOM 893 C C . LEU A 1 123 ? 28.259 -0.505 -13.976 1.00 57.72 123 LEU A C 1
ATOM 895 O O . LEU A 1 123 ? 27.270 -1.220 -14.125 1.00 57.72 123 LEU A O 1
ATOM 899 N N . PRO A 1 124 ? 28.368 0.341 -12.942 1.00 67.38 124 PRO A N 1
ATOM 900 C CA . PRO A 1 124 ? 27.284 0.510 -11.984 1.00 67.38 124 PRO A CA 1
ATOM 901 C C . PRO A 1 124 ? 26.028 1.032 -12.693 1.00 67.38 124 PRO A C 1
ATOM 903 O O . PRO A 1 124 ? 26.143 1.831 -13.627 1.00 67.38 124 PRO A O 1
ATOM 906 N N . ASP A 1 125 ? 24.841 0.608 -12.238 1.00 77.12 125 ASP A N 1
ATOM 907 C CA . ASP A 1 125 ? 23.526 0.925 -12.841 1.00 77.12 125 ASP A CA 1
ATOM 908 C C . ASP A 1 125 ? 23.297 2.438 -13.025 1.00 77.12 125 ASP A C 1
ATOM 910 O O . ASP A 1 125 ? 22.567 2.902 -13.895 1.00 77.12 125 ASP A O 1
ATOM 914 N N . CYS A 1 126 ? 23.996 3.252 -12.242 1.00 87.19 126 CYS A N 1
ATOM 915 C CA . CYS A 1 126 ? 23.975 4.699 -12.361 1.00 87.19 126 CYS A CA 1
ATOM 916 C C . CYS A 1 126 ? 24.682 5.260 -13.613 1.00 87.19 126 CYS A C 1
ATOM 918 O O . CYS A 1 126 ? 24.428 6.405 -13.979 1.00 87.19 126 CYS A O 1
ATOM 920 N N . SER A 1 127 ? 25.524 4.490 -14.313 1.00 84.81 127 SER A N 1
ATOM 921 C CA . SER A 1 127 ? 26.379 4.987 -15.412 1.00 84.81 127 SER A CA 1
ATOM 922 C C . SER A 1 127 ? 25.608 5.421 -16.657 1.00 84.81 127 SER A C 1
ATOM 924 O O . SER A 1 127 ? 26.083 6.268 -17.408 1.00 84.81 127 SER A O 1
ATOM 926 N N . TYR A 1 128 ? 24.431 4.835 -16.892 1.00 81.38 128 TYR A N 1
ATOM 927 C CA . TYR A 1 128 ? 23.562 5.188 -18.019 1.00 81.38 128 TYR A CA 1
ATOM 928 C C . TYR A 1 128 ? 22.472 6.199 -17.634 1.00 81.38 128 TYR A C 1
ATOM 930 O O . TYR A 1 128 ? 21.703 6.637 -18.493 1.00 81.38 128 TYR A O 1
ATOM 938 N N . LYS A 1 129 ? 22.372 6.567 -16.349 1.00 85.31 129 LYS A N 1
ATOM 939 C CA . LYS A 1 129 ? 21.410 7.567 -15.879 1.00 85.31 129 LYS A CA 1
ATOM 940 C C . LYS A 1 129 ? 21.881 8.962 -16.289 1.00 85.31 129 LYS A C 1
ATOM 942 O O . LYS A 1 129 ? 23.076 9.235 -16.350 1.00 85.31 129 LYS A O 1
ATOM 947 N N . THR A 1 130 ? 20.930 9.871 -16.496 1.00 92.31 130 THR A N 1
ATOM 948 C CA . THR A 1 130 ? 21.161 11.245 -16.978 1.00 92.31 130 THR A CA 1
ATOM 949 C C . THR A 1 130 ? 22.233 12.019 -16.201 1.00 92.31 130 THR A C 1
ATOM 951 O O . THR A 1 130 ? 22.944 12.825 -16.794 1.00 92.31 130 THR A O 1
ATOM 954 N N . TYR A 1 131 ? 22.360 11.774 -14.894 1.00 91.12 131 TYR A N 1
ATOM 955 C CA . TYR A 1 131 ? 23.290 12.483 -14.006 1.00 91.12 131 TYR A CA 1
ATOM 956 C C . TYR A 1 131 ? 24.456 11.616 -13.510 1.00 91.12 131 TYR A C 1
ATOM 958 O O . TYR A 1 131 ? 25.279 12.083 -12.726 1.00 91.12 131 TYR A O 1
ATOM 966 N N . GLY A 1 132 ? 24.562 10.375 -13.993 1.00 89.94 132 GLY A N 1
ATOM 967 C CA . GLY A 1 132 ? 25.639 9.462 -13.631 1.00 89.94 132 GLY A CA 1
ATOM 968 C C . GLY A 1 132 ? 25.599 8.987 -12.174 1.00 89.94 132 GLY A C 1
ATOM 969 O O . GLY A 1 132 ? 24.548 8.924 -11.528 1.00 89.94 132 GLY A O 1
ATOM 970 N N . CYS A 1 133 ? 26.776 8.619 -11.675 1.00 91.94 133 CYS A N 1
ATOM 971 C CA . CYS A 1 133 ? 26.971 8.040 -10.352 1.00 91.94 133 CYS A CA 1
ATOM 972 C C . CYS A 1 133 ? 27.453 9.060 -9.322 1.00 91.94 133 CYS A C 1
ATOM 974 O O . CYS A 1 133 ? 28.224 9.969 -9.630 1.00 91.94 133 CYS A O 1
ATOM 976 N N . CYS A 1 134 ? 27.067 8.826 -8.074 1.00 91.50 134 CYS A N 1
ATOM 977 C CA . CYS A 1 134 ? 27.637 9.468 -6.903 1.00 91.50 134 CYS A CA 1
ATOM 978 C C . CYS A 1 134 ? 29.106 9.059 -6.696 1.00 91.50 134 CYS A C 1
ATOM 980 O O . CYS A 1 134 ? 29.630 8.160 -7.355 1.00 91.50 134 CYS A O 1
ATOM 982 N N . SER A 1 135 ? 29.786 9.694 -5.737 1.00 88.81 135 SER A N 1
ATOM 983 C CA . SER A 1 135 ? 31.201 9.425 -5.420 1.00 88.81 135 SER A CA 1
ATOM 984 C C . SER A 1 135 ? 31.502 7.980 -4.996 1.00 88.81 135 SER A C 1
ATOM 986 O O . SER A 1 135 ? 32.661 7.574 -4.996 1.00 88.81 135 SER A O 1
ATOM 988 N N . ASP A 1 136 ? 30.478 7.217 -4.610 1.00 85.62 136 ASP A N 1
ATOM 989 C CA . ASP A 1 136 ? 30.567 5.791 -4.283 1.00 85.62 136 ASP A CA 1
ATOM 990 C C . ASP A 1 136 ? 30.529 4.878 -5.522 1.00 85.62 136 ASP A C 1
ATOM 992 O O . ASP A 1 136 ? 30.692 3.667 -5.395 1.00 85.62 136 ASP A O 1
ATOM 996 N N . ASN A 1 137 ? 30.338 5.456 -6.712 1.00 85.19 137 ASN A N 1
ATOM 997 C CA . ASN A 1 137 ? 30.265 4.768 -7.994 1.00 85.19 137 ASN A CA 1
ATOM 998 C C . ASN A 1 137 ? 29.213 3.645 -8.020 1.00 85.19 137 ASN A C 1
ATOM 1000 O O . ASN A 1 137 ? 29.381 2.668 -8.739 1.00 85.19 137 ASN A O 1
ATOM 1004 N N . TYR A 1 138 ? 28.157 3.765 -7.214 1.00 84.62 138 TYR A N 1
ATOM 1005 C CA . TYR A 1 138 ? 27.068 2.789 -7.131 1.00 84.62 138 TYR A CA 1
ATOM 1006 C C . TYR A 1 138 ? 25.706 3.479 -7.089 1.00 84.62 138 TYR A C 1
ATOM 1008 O O . TYR A 1 138 ? 24.775 3.067 -7.781 1.00 84.62 138 TYR A O 1
ATOM 1016 N N . THR A 1 139 ? 25.592 4.561 -6.321 1.00 86.44 139 THR A N 1
ATOM 1017 C CA . THR A 1 139 ? 24.336 5.289 -6.163 1.00 86.44 139 THR A CA 1
ATOM 1018 C C . THR A 1 139 ? 24.107 6.210 -7.361 1.00 86.44 139 THR A C 1
ATOM 1020 O O . THR A 1 139 ? 25.012 6.927 -7.787 1.00 86.44 139 THR A O 1
ATOM 1023 N N . ALA A 1 140 ? 22.896 6.210 -7.921 1.00 89.38 140 ALA A N 1
ATOM 1024 C CA . ALA A 1 140 ? 22.527 7.135 -8.990 1.00 89.38 140 ALA A CA 1
ATOM 1025 C C . ALA A 1 140 ? 22.309 8.550 -8.442 1.00 89.38 140 ALA A C 1
ATOM 1027 O O . ALA A 1 140 ? 21.553 8.738 -7.488 1.00 89.38 140 ALA A O 1
ATOM 1028 N N . ALA A 1 141 ? 22.937 9.547 -9.069 1.00 91.44 141 ALA A N 1
ATOM 1029 C CA . ALA A 1 141 ? 22.645 10.942 -8.771 1.00 91.44 141 ALA A CA 1
ATOM 1030 C C . ALA A 1 141 ? 21.237 11.293 -9.286 1.00 91.44 141 ALA A C 1
ATOM 1032 O O . ALA A 1 141 ? 20.856 10.936 -10.405 1.00 91.44 141 ALA A O 1
ATOM 1033 N N . HIS A 1 142 ? 20.453 11.997 -8.471 1.00 90.62 142 HIS A N 1
ATOM 1034 C CA . HIS A 1 142 ? 19.105 12.438 -8.840 1.00 90.62 142 HIS A CA 1
ATOM 1035 C C . HIS A 1 142 ? 19.113 13.696 -9.713 1.00 90.62 142 HIS A C 1
ATOM 1037 O O . HIS A 1 142 ? 18.153 13.926 -10.451 1.00 90.62 142 HIS A O 1
ATOM 1043 N N . GLY A 1 1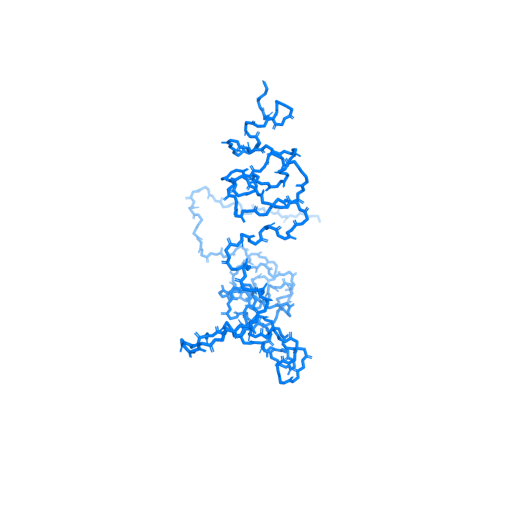43 ? 20.179 14.490 -9.635 1.00 89.62 143 GLY A N 1
ATOM 1044 C CA . GLY A 1 143 ? 20.333 15.747 -10.357 1.00 89.62 143 GLY A CA 1
ATOM 1045 C C . GLY A 1 143 ? 21.801 16.091 -10.627 1.00 89.62 143 GLY A C 1
ATOM 1046 O O . GLY A 1 143 ? 22.698 15.320 -10.267 1.00 89.62 143 GLY A O 1
ATOM 1047 N N . PRO A 1 144 ? 22.065 17.234 -11.286 1.00 88.56 144 PRO A N 1
ATOM 1048 C CA . PRO A 1 144 ? 23.423 17.725 -11.501 1.00 88.56 144 PRO A CA 1
ATOM 1049 C C . PRO A 1 144 ? 24.131 18.003 -10.164 1.00 88.56 144 PRO A C 1
ATOM 1051 O O . PRO A 1 144 ? 23.502 18.084 -9.114 1.00 88.56 144 PRO A O 1
ATOM 1054 N N . ASP A 1 145 ? 25.459 18.135 -10.191 1.00 88.50 145 ASP A N 1
ATOM 1055 C CA . ASP A 1 145 ? 26.260 18.500 -9.010 1.00 88.50 145 ASP A CA 1
ATOM 1056 C C . ASP A 1 145 ? 26.097 17.560 -7.791 1.00 88.50 145 ASP A C 1
ATOM 1058 O O . ASP A 1 145 ? 26.202 17.992 -6.644 1.00 88.50 145 ASP A O 1
ATOM 1062 N N . MET A 1 146 ? 25.896 16.255 -8.033 1.00 86.50 146 MET A N 1
ATOM 1063 C CA . MET A 1 146 ? 25.710 15.217 -6.999 1.00 86.50 146 MET A CA 1
ATOM 1064 C C . MET A 1 146 ? 24.426 15.377 -6.167 1.00 86.50 146 MET A C 1
ATOM 1066 O O . MET A 1 146 ? 24.337 14.884 -5.038 1.00 86.50 146 MET A O 1
ATOM 1070 N N . GLU A 1 147 ? 23.413 16.049 -6.710 1.00 91.00 147 GLU A N 1
ATOM 1071 C CA . GLU A 1 147 ? 22.117 16.177 -6.053 1.00 91.00 147 GLU A CA 1
ATOM 1072 C C . GLU A 1 147 ? 21.485 14.795 -5.799 1.00 91.00 147 GLU A C 1
ATOM 1074 O O . GLU A 1 147 ? 21.480 13.905 -6.653 1.00 91.00 147 GLU A O 1
ATOM 1079 N N . GLY A 1 148 ? 20.981 14.593 -4.583 1.00 89.06 148 GLY A N 1
ATOM 1080 C CA . GLY A 1 148 ? 20.397 13.344 -4.100 1.00 89.06 148 GLY A CA 1
ATOM 1081 C C . GLY A 1 148 ? 21.404 12.278 -3.664 1.00 89.06 148 GLY A C 1
ATOM 1082 O O . GLY A 1 148 ? 20.999 11.292 -3.053 1.00 89.06 148 GLY A O 1
ATOM 1083 N N . CYS A 1 149 ? 22.711 12.467 -3.866 1.00 92.75 149 CYS A N 1
ATOM 1084 C CA . CYS A 1 149 ? 23.717 11.488 -3.433 1.00 92.75 149 CYS A CA 1
ATOM 1085 C C . CYS A 1 149 ? 23.803 11.323 -1.907 1.00 92.75 149 CYS A C 1
ATOM 1087 O O . CYS A 1 149 ? 24.249 10.296 -1.401 1.00 92.75 149 CYS A O 1
ATOM 1089 N N . CYS A 1 150 ? 23.341 12.317 -1.150 1.00 92.06 150 CYS A N 1
ATOM 1090 C CA . CYS A 1 150 ? 23.225 12.253 0.304 1.00 92.06 150 CYS A CA 1
ATOM 1091 C C . CYS A 1 150 ? 22.006 11.456 0.800 1.00 92.06 150 CYS A C 1
ATOM 1093 O O . CYS A 1 150 ? 21.889 11.255 2.005 1.00 92.06 150 CYS A O 1
ATOM 1095 N N . LEU A 1 151 ? 21.104 10.982 -0.069 1.00 89.06 151 LEU A N 1
ATOM 1096 C CA . LEU A 1 151 ? 19.898 10.256 0.361 1.00 89.06 151 LEU A CA 1
ATOM 1097 C C . LEU A 1 151 ? 20.218 8.896 0.997 1.00 89.06 151 LEU A C 1
ATOM 1099 O O . LEU A 1 151 ? 19.483 8.452 1.872 1.00 89.06 151 LEU A O 1
ATOM 1103 N N . ALA A 1 152 ? 21.334 8.271 0.612 1.00 84.75 152 ALA A N 1
ATOM 1104 C CA . ALA A 1 152 ? 21.821 7.029 1.219 1.00 84.75 152 ALA A CA 1
ATOM 1105 C C . ALA A 1 152 ? 22.503 7.242 2.588 1.00 84.75 152 ALA A C 1
ATOM 1107 O O . ALA A 1 152 ? 22.897 6.283 3.253 1.00 84.75 152 ALA A O 1
ATOM 1108 N N . ALA A 1 153 ? 22.674 8.494 3.020 1.00 87.44 153 ALA A N 1
ATOM 1109 C CA . ALA A 1 153 ? 23.260 8.815 4.311 1.00 87.44 153 ALA A CA 1
ATOM 1110 C C . ALA A 1 153 ? 22.321 8.476 5.479 1.00 87.44 153 ALA A C 1
ATOM 1112 O O . ALA A 1 153 ? 21.106 8.605 5.330 1.00 87.44 153 ALA A O 1
ATOM 1113 N N . PRO A 1 154 ? 22.848 8.202 6.689 1.00 91.75 154 PRO A N 1
ATOM 1114 C CA . PRO A 1 154 ? 22.025 7.902 7.866 1.00 91.75 154 PRO A CA 1
ATOM 1115 C C . PRO A 1 154 ? 20.956 8.954 8.204 1.00 91.75 154 PRO A C 1
ATOM 1117 O O . PRO A 1 154 ? 19.906 8.606 8.738 1.00 91.75 154 PRO A O 1
ATOM 1120 N N . PHE A 1 155 ? 21.214 10.229 7.899 1.00 92.00 155 PHE A N 1
ATOM 1121 C CA . PHE A 1 155 ? 20.304 11.348 8.173 1.00 92.00 155 PHE A CA 1
ATOM 1122 C C . PHE A 1 155 ? 19.797 12.041 6.899 1.00 92.00 155 PHE A C 1
ATOM 1124 O O . PHE A 1 155 ? 19.158 13.089 6.979 1.00 92.00 155 PHE A O 1
ATOM 1131 N N . GLY A 1 156 ? 20.063 11.457 5.727 1.00 90.50 156 GLY A N 1
ATOM 1132 C CA . GLY A 1 156 ? 19.658 12.001 4.435 1.00 90.50 156 GLY A CA 1
ATOM 1133 C C . GLY A 1 156 ? 20.330 13.329 4.063 1.00 90.50 156 GLY A C 1
ATOM 1134 O O . GLY A 1 156 ? 21.444 13.654 4.488 1.00 90.50 156 GLY A O 1
ATOM 1135 N N . CYS A 1 157 ? 19.634 14.093 3.223 1.00 93.12 157 CYS A N 1
ATOM 1136 C CA . CYS A 1 157 ? 20.107 15.355 2.667 1.00 93.12 157 CYS A CA 1
ATOM 1137 C C . CYS A 1 157 ? 19.637 16.581 3.461 1.00 93.12 157 CYS A C 1
ATOM 1139 O O . CYS A 1 157 ? 18.531 16.625 4.000 1.00 93.12 157 CYS A O 1
ATOM 1141 N N . CYS A 1 158 ? 20.452 17.631 3.423 1.00 92.00 158 CYS A N 1
ATOM 1142 C CA . CYS A 1 158 ? 20.044 18.995 3.721 1.00 92.00 158 CYS A CA 1
ATOM 1143 C C . CYS A 1 158 ? 19.003 19.505 2.705 1.00 92.00 158 CYS A C 1
ATOM 1145 O O . CYS A 1 158 ? 18.880 18.938 1.617 1.00 92.00 158 CYS A O 1
ATOM 1147 N N . PRO A 1 159 ? 18.297 20.619 2.989 1.00 90.62 159 PRO A N 1
ATOM 1148 C CA . PRO A 1 159 ? 17.273 21.169 2.087 1.00 90.62 159 PRO A CA 1
ATOM 1149 C C . PRO A 1 159 ? 17.785 21.602 0.705 1.00 90.62 159 PRO A C 1
ATOM 1151 O O . PRO A 1 159 ? 16.990 21.851 -0.195 1.00 90.62 159 PRO A O 1
ATOM 1154 N N . ASN A 1 160 ? 19.107 21.698 0.538 1.00 87.88 160 ASN A N 1
ATOM 1155 C CA . ASN A 1 160 ? 19.771 21.959 -0.737 1.00 87.88 160 ASN A CA 1
ATOM 1156 C C . ASN A 1 160 ? 19.993 20.694 -1.589 1.00 87.88 160 ASN A C 1
ATOM 1158 O O . ASN A 1 160 ? 20.613 20.800 -2.639 1.00 87.88 160 ASN A O 1
ATOM 1162 N N . TYR A 1 161 ? 19.567 19.517 -1.114 1.00 89.50 161 TYR A N 1
ATOM 1163 C CA . TYR A 1 161 ? 19.657 18.206 -1.771 1.00 89.50 161 TYR A CA 1
ATOM 1164 C C . TYR A 1 161 ? 21.062 17.728 -2.173 1.00 89.50 161 TYR A C 1
ATOM 1166 O O . TYR A 1 161 ? 21.194 16.649 -2.738 1.00 89.50 161 TYR A O 1
ATOM 1174 N N . VAL A 1 162 ? 22.119 18.463 -1.826 1.00 89.88 162 VAL A N 1
ATOM 1175 C CA . VAL A 1 162 ? 23.513 18.126 -2.165 1.00 89.88 162 VAL A CA 1
ATOM 1176 C C . VAL A 1 162 ? 24.322 17.794 -0.910 1.00 89.88 162 VAL A C 1
ATOM 1178 O O . VAL A 1 162 ? 25.166 16.900 -0.915 1.00 89.88 162 VAL A O 1
ATOM 1181 N N . THR A 1 163 ? 24.084 18.500 0.197 1.00 89.69 163 THR A N 1
ATOM 1182 C CA . THR A 1 163 ? 24.852 18.323 1.438 1.00 89.69 163 THR A CA 1
ATOM 1183 C C . THR A 1 163 ? 24.239 17.232 2.315 1.00 89.69 163 THR A C 1
ATOM 1185 O O . THR A 1 163 ? 23.028 17.195 2.505 1.00 89.69 163 THR A O 1
ATOM 1188 N N . GLN A 1 164 ? 25.067 16.355 2.884 1.00 91.50 164 G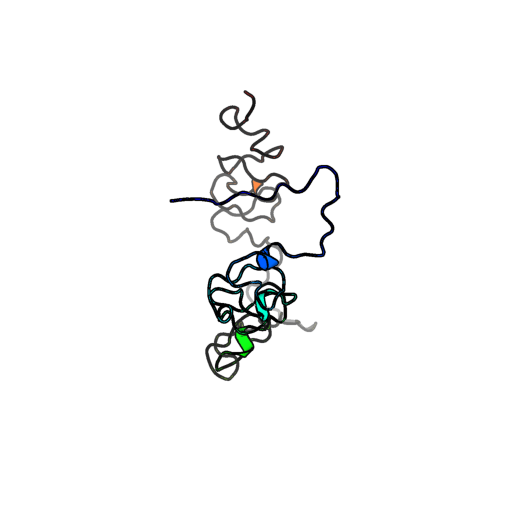LN A N 1
ATOM 1189 C CA . GLN A 1 164 ? 24.640 15.350 3.861 1.00 91.50 164 GLN A CA 1
ATOM 1190 C C . GLN A 1 164 ? 24.365 15.999 5.226 1.00 91.50 164 GLN A C 1
ATOM 1192 O O . GLN A 1 164 ? 25.210 16.738 5.732 1.00 91.50 164 GLN A O 1
ATOM 1197 N N . ALA A 1 165 ? 23.220 15.691 5.840 1.00 92.19 165 ALA A N 1
ATOM 1198 C CA . ALA A 1 165 ? 22.952 16.083 7.221 1.00 92.19 165 ALA A CA 1
ATOM 1199 C C . ALA A 1 165 ? 23.792 15.226 8.185 1.00 92.19 165 ALA A C 1
ATOM 1201 O O . ALA A 1 165 ? 23.919 14.012 8.013 1.00 92.19 165 ALA A O 1
ATOM 1202 N N . THR A 1 166 ? 24.368 15.841 9.216 1.00 91.19 166 THR A N 1
ATOM 1203 C CA . THR A 1 166 ? 25.171 15.132 10.226 1.00 91.19 166 THR A CA 1
ATOM 1204 C C . THR A 1 166 ? 24.323 14.533 11.346 1.00 91.19 166 THR A C 1
ATOM 1206 O O . THR A 1 166 ? 24.841 13.750 12.139 1.00 91.19 166 THR A O 1
ATOM 1209 N N . GLY A 1 167 ? 23.042 14.900 11.420 1.00 89.06 167 GLY A N 1
ATOM 1210 C CA . GLY A 1 167 ? 22.094 14.430 12.425 1.00 89.06 167 GLY A CA 1
ATOM 1211 C C . GLY A 1 167 ? 20.641 14.678 12.018 1.00 89.06 167 GLY A C 1
ATOM 1212 O O . GLY A 1 167 ? 20.350 15.257 10.969 1.00 89.06 167 GLY A O 1
ATOM 1213 N N . SER A 1 168 ? 19.708 14.233 12.861 1.00 86.81 168 SER A N 1
ATOM 1214 C CA . SER A 1 168 ? 18.274 14.502 12.687 1.00 86.81 168 SER A CA 1
ATOM 1215 C C . SER A 1 168 ? 17.969 16.006 12.677 1.00 86.81 168 SER A C 1
ATOM 1217 O O . SER A 1 168 ? 18.725 16.786 13.240 1.00 86.81 168 SER A O 1
ATOM 1219 N N . ASN A 1 169 ? 16.837 16.424 12.098 1.00 85.25 169 ASN A N 1
ATOM 1220 C CA . ASN A 1 169 ? 16.413 17.836 12.048 1.00 85.25 169 ASN A CA 1
ATOM 1221 C C . ASN A 1 169 ? 17.403 18.780 11.330 1.00 85.25 169 ASN A C 1
ATOM 1223 O O . ASN A 1 169 ? 17.608 19.904 11.782 1.00 85.25 169 ASN A O 1
ATOM 1227 N N . TYR A 1 170 ? 18.010 18.336 10.222 1.00 86.94 170 TYR A N 1
ATOM 1228 C CA . TYR A 1 170 ? 18.969 19.131 9.435 1.00 86.94 170 TYR A CA 1
ATOM 1229 C C . TYR A 1 170 ? 20.197 19.597 10.238 1.00 86.94 170 TYR A C 1
ATOM 1231 O O . TYR A 1 170 ? 20.816 20.613 9.918 1.00 86.94 170 TYR A O 1
ATOM 1239 N N . GLU A 1 171 ? 20.576 18.859 11.283 1.00 85.25 171 GLU A N 1
ATOM 1240 C CA . GLU A 1 171 ? 21.832 19.102 11.990 1.00 85.25 171 GLU A CA 1
ATOM 1241 C C . GLU A 1 171 ? 23.012 19.027 11.010 1.00 85.25 171 GLU A C 1
ATOM 1243 O O . GLU A 1 171 ? 23.082 18.135 10.164 1.00 85.25 171 GLU A O 1
ATOM 1248 N N . GLY A 1 172 ? 23.932 19.989 11.105 1.00 85.00 172 GLY A N 1
ATOM 1249 C CA . GLY A 1 172 ? 25.066 20.120 10.182 1.00 85.00 172 GLY A CA 1
ATOM 1250 C C . GLY A 1 172 ? 24.730 20.768 8.835 1.00 85.00 172 GLY A C 1
ATOM 1251 O O . GLY A 1 172 ? 25.643 21.053 8.062 1.00 85.00 172 GLY A O 1
ATOM 1252 N N . CYS A 1 173 ? 23.455 21.053 8.562 1.00 88.69 173 CYS A N 1
ATOM 1253 C CA . CYS A 1 173 ? 23.051 21.918 7.457 1.00 88.69 173 CYS A CA 1
ATOM 1254 C C . CYS A 1 173 ? 23.237 23.400 7.832 1.00 88.69 173 CYS A C 1
ATOM 1256 O O . CYS A 1 173 ? 23.563 23.729 8.973 1.00 88.69 173 CYS A O 1
ATOM 1258 N N . GLY A 1 174 ? 23.064 24.308 6.863 1.00 81.00 174 GLY A N 1
ATOM 1259 C CA . GLY A 1 174 ? 23.239 25.750 7.084 1.00 81.00 174 GLY A CA 1
ATOM 1260 C C . GLY A 1 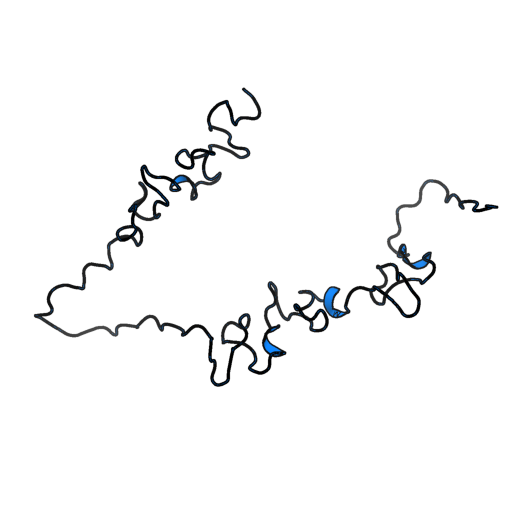174 ? 22.450 26.277 8.290 1.00 81.00 174 GLY A C 1
ATOM 1261 O O . GLY A 1 174 ? 21.377 25.764 8.603 1.00 81.00 174 GLY A O 1
ATOM 1262 N N . CYS A 1 175 ? 22.964 27.322 8.951 1.00 75.44 175 CYS A N 1
ATOM 1263 C CA . CYS A 1 175 ? 22.390 27.878 10.189 1.00 75.44 175 CYS A CA 1
ATOM 1264 C C . CYS A 1 175 ? 20.929 28.340 10.051 1.00 75.44 175 CYS A C 1
ATOM 1266 O O . CYS A 1 175 ? 20.228 28.512 11.039 1.00 75.44 175 CYS A O 1
ATOM 1268 N N . GLU A 1 176 ? 20.470 28.563 8.822 1.00 71.50 176 GLU A N 1
ATOM 1269 C CA . GLU A 1 176 ? 19.079 28.886 8.498 1.00 71.50 176 GLU A CA 1
ATOM 1270 C C . GLU A 1 176 ? 18.106 27.710 8.714 1.00 71.50 176 GLU A C 1
ATOM 1272 O O . GLU A 1 176 ? 16.896 27.923 8.768 1.00 71.50 176 GLU A O 1
ATOM 1277 N N . TYR A 1 177 ? 18.627 26.489 8.875 1.00 70.00 177 TYR A N 1
ATOM 1278 C CA . TYR A 1 177 ? 17.858 25.253 9.038 1.00 70.00 177 TYR A CA 1
ATOM 1279 C C . TYR A 1 177 ? 18.093 24.548 10.380 1.00 70.00 177 TYR A C 1
ATOM 1281 O O . TYR A 1 177 ? 17.378 23.596 10.691 1.00 70.00 177 TYR A O 1
ATOM 1289 N N . SER A 1 178 ? 19.059 24.996 11.189 1.00 60.84 178 SER A N 1
ATOM 1290 C CA . SER A 1 178 ? 19.268 24.457 12.532 1.00 60.84 178 SER A CA 1
ATOM 1291 C C . SER A 1 178 ? 18.306 25.108 13.532 1.00 60.84 178 SER A C 1
ATOM 1293 O O . SER A 1 178 ? 18.083 26.316 13.533 1.00 60.84 178 SER A O 1
ATOM 1295 N N . THR A 1 179 ? 17.744 24.312 14.445 1.00 58.56 179 THR A N 1
ATOM 1296 C CA . THR A 1 179 ? 16.882 24.810 15.541 1.00 58.56 179 THR A CA 1
ATOM 1297 C C . THR A 1 179 ? 17.645 25.634 16.586 1.00 58.56 179 THR A C 1
ATOM 1299 O O . THR A 1 179 ? 17.033 26.246 17.459 1.00 58.56 179 THR A O 1
ATOM 1302 N N . HIS A 1 180 ? 18.975 25.664 16.481 1.00 58.75 180 HIS A N 1
ATOM 1303 C CA . HIS A 1 180 ? 19.884 26.447 17.305 1.00 58.75 180 HIS A CA 1
ATOM 1304 C C . HIS A 1 180 ? 20.922 27.090 16.375 1.00 58.75 180 HIS A C 1
ATOM 1306 O O . HIS A 1 180 ? 21.813 26.403 15.866 1.00 58.75 180 HIS A O 1
ATOM 1312 N N . GLY A 1 181 ? 20.745 28.380 16.093 1.00 48.91 181 GLY A N 1
ATOM 1313 C CA . GLY A 1 181 ? 21.778 29.253 15.530 1.00 48.91 181 GLY A CA 1
ATOM 1314 C C . GLY A 1 181 ? 22.584 29.928 16.630 1.00 48.91 181 GLY A C 1
ATOM 1315 O O . GLY A 1 181 ? 22.025 30.106 17.737 1.00 48.91 181 GLY A O 1
#

Secondary structure (DSSP, 8-state):
--------PPS-----TTS-GGGGSSS-B-TTSSSBPSSGGGTTPPPGGGGSTT-B-TTSSSBPSSGGGTTGGGGSSS-B-TTSSSBPSSSTTTTSPP-----------------S-TTSTTS-GGGGSTT-B-TTSSSBPSSGGGTTGGGGSTT-B-TTSSSBPSBTTTBTS-TTTSS--

pLDDT: mean 79.67, std 17.6, range [39.91, 96.56]

Organism: NCBI:txid1518452